Protein AF-A0A3R7DBU4-F1 (afdb_monomer)

Foldseek 3Di:
DDPPPDDDPPDDDDDDDDPVVVVVLCVVCVVVVHDSVVSVVVVVVVVCVVVVNDPPPPPDPPPPDD

pLDDT: mean 82.02, std 20.6, range [38.06, 98.62]

Mean predicted aligned error: 9.41 Å

Nearest PDB structures (foldseek):
  6gts-assembly1_C-2  TM=9.397E-01  e=9.750E-01  Escherichia coli
  5x3t-assembly1_G  TM=6.682E-01  e=1.389E+00  Mycobacterium tuberculosis H37Rv
  6sbx-assembly1_C  TM=6.271E-01  e=2.123E+00  Myxococcus xanthus

Solvent-accessible surface area (backbone atoms only — not comparable to full-atom values): 4474 Å² total; per-residue (Å²): 131,89,78,79,85,68,74,79,90,75,82,83,87,85,81,93,73,56,71,70,56,53,53,50,47,52,49,55,12,53,77,71,76,38,54,54,70,56,39,50,50,51,51,51,52,51,55,31,54,78,67,64,70,54,80,83,85,77,78,72,80,80,74,82,79,130

Secondary structure (DSSP, 8-state):
------------------HHHHHHHHHHHHHTT--HHHHHHHHHHHHHHHTT-S------------

Structure (mmCIF, N/CA/C/O backbone):
data_AF-A0A3R7DBU4-F1
#
_entry.id   AF-A0A3R7DBU4-F1
#
loop_
_atom_site.group_PDB
_atom_site.id
_atom_site.type_symbol
_atom_site.label_atom_id
_atom_site.label_alt_id
_atom_site.label_comp_id
_atom_site.label_asym_id
_atom_site.label_entity_id
_atom_site.label_seq_id
_atom_site.pdbx_PDB_ins_code
_atom_site.Cartn_x
_atom_site.Cartn_y
_atom_site.Cartn_z
_atom_site.occupancy
_atom_site.B_iso_or_equiv
_atom_site.auth_seq_id
_atom_site.auth_comp_id
_atom_site.auth_asym_id
_atom_site.auth_atom_id
_atom_site.pdbx_PDB_model_num
ATOM 1 N N . MET A 1 1 ? -6.066 27.940 10.414 1.00 38.06 1 MET A N 1
ATOM 2 C CA . MET A 1 1 ? -6.392 26.565 9.971 1.00 38.06 1 MET A CA 1
ATOM 3 C C . MET A 1 1 ? -6.097 25.634 11.133 1.00 38.06 1 MET A C 1
ATOM 5 O O . MET A 1 1 ? -5.014 25.786 11.690 1.00 38.06 1 MET A O 1
ATOM 9 N N . PRO A 1 2 ? -7.015 24.748 11.551 1.00 43.00 2 PRO A N 1
ATOM 10 C CA . PRO A 1 2 ? -6.708 23.809 12.620 1.00 43.00 2 PRO A CA 1
ATOM 11 C C . PRO A 1 2 ? -5.606 22.873 12.115 1.00 43.00 2 PRO A C 1
ATOM 13 O O . PRO A 1 2 ? -5.758 22.229 11.075 1.00 43.00 2 PRO A O 1
ATOM 16 N N . LYS A 1 3 ? -4.458 22.875 12.798 1.00 45.66 3 LYS A N 1
ATOM 17 C CA . LYS A 1 3 ? -3.387 21.914 12.550 1.00 45.66 3 LYS A CA 1
ATOM 18 C C . LYS A 1 3 ? -3.891 20.584 13.084 1.00 45.66 3 LYS A C 1
ATOM 20 O O . LYS A 1 3 ? -3.983 20.398 14.289 1.00 45.66 3 LYS A O 1
ATOM 25 N N . ILE A 1 4 ? -4.281 19.690 12.185 1.00 56.16 4 ILE A N 1
ATOM 26 C CA . ILE A 1 4 ? -4.408 18.284 12.542 1.00 56.16 4 ILE A CA 1
ATOM 27 C C . ILE A 1 4 ? -2.964 17.844 12.778 1.00 56.16 4 ILE A C 1
ATOM 29 O O . ILE A 1 4 ? -2.221 17.652 11.816 1.00 56.16 4 ILE A O 1
ATOM 33 N N . GLU A 1 5 ? -2.537 17.803 14.038 1.00 49.34 5 GLU A N 1
ATOM 34 C CA . GLU A 1 5 ? -1.282 17.171 14.440 1.00 49.34 5 GLU A CA 1
ATOM 35 C C . GLU A 1 5 ? -1.439 15.669 14.196 1.00 49.34 5 GLU A C 1
ATOM 37 O O . GLU A 1 5 ? -1.806 14.891 15.067 1.00 49.34 5 GLU A O 1
ATOM 42 N N . GLY A 1 6 ? -1.303 15.270 12.933 1.00 56.16 6 GLY A N 1
ATOM 43 C CA . GLY A 1 6 ? -1.128 13.879 12.575 1.00 56.16 6 GLY A CA 1
ATOM 44 C C . GLY A 1 6 ? 0.337 13.553 12.777 1.00 56.16 6 GLY A C 1
ATOM 45 O O . GLY A 1 6 ? 1.177 14.146 12.096 1.00 56.16 6 GLY A O 1
ATOM 46 N N . ASP A 1 7 ? 0.630 12.629 13.688 1.00 61.31 7 ASP A N 1
ATOM 47 C CA . ASP A 1 7 ? 1.968 12.068 13.835 1.00 61.31 7 ASP A CA 1
ATOM 48 C C . ASP A 1 7 ? 2.550 11.697 12.465 1.00 61.31 7 ASP A C 1
ATOM 50 O O . ASP A 1 7 ? 1.845 11.241 11.549 1.00 61.31 7 ASP A O 1
ATOM 54 N N . ALA A 1 8 ? 3.858 11.912 12.308 1.00 66.56 8 ALA A N 1
ATOM 55 C CA . ALA A 1 8 ? 4.557 11.500 11.104 1.00 66.56 8 ALA A CA 1
ATOM 56 C C . ALA A 1 8 ? 4.317 9.999 10.874 1.00 66.56 8 ALA A C 1
ATOM 58 O O . ALA A 1 8 ? 4.465 9.185 11.783 1.00 66.56 8 ALA A O 1
ATOM 59 N N . LYS A 1 9 ? 3.935 9.627 9.647 1.00 70.69 9 LYS A N 1
ATOM 60 C CA . LYS A 1 9 ? 3.644 8.237 9.259 1.00 70.69 9 LYS A CA 1
ATOM 61 C C . LYS A 1 9 ? 4.946 7.425 9.216 1.00 70.69 9 LYS A C 1
ATOM 63 O O . LYS A 1 9 ? 5.504 7.227 8.141 1.00 70.69 9 LYS A O 1
ATOM 68 N N . ALA A 1 10 ? 5.441 7.029 10.385 1.00 81.06 10 ALA A N 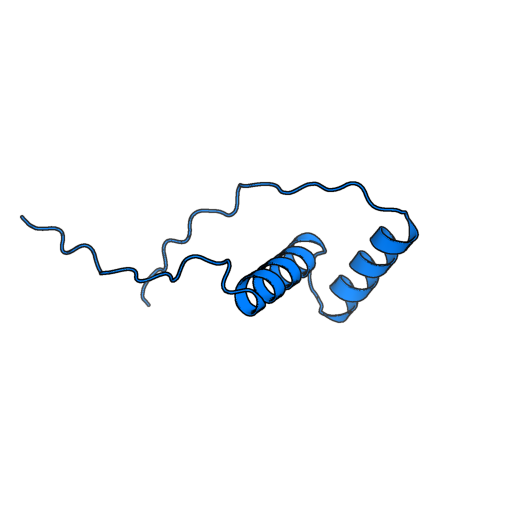1
ATOM 69 C CA . ALA A 1 10 ? 6.722 6.348 10.567 1.00 81.06 10 ALA A CA 1
ATOM 70 C C . ALA A 1 10 ? 6.598 4.814 10.569 1.00 81.06 10 ALA A C 1
ATOM 72 O O . ALA A 1 10 ? 7.581 4.119 10.323 1.00 81.06 10 ALA A O 1
ATOM 73 N N . GLU A 1 11 ? 5.393 4.290 10.804 1.00 85.75 11 GLU A N 1
ATOM 74 C CA . GLU A 1 11 ? 5.139 2.850 10.858 1.00 85.75 11 GLU A CA 1
ATOM 75 C C . GLU A 1 11 ? 5.182 2.202 9.465 1.00 85.75 11 GLU A C 1
ATOM 77 O O . GLU A 1 11 ? 4.581 2.699 8.506 1.00 85.75 11 GLU A O 1
ATOM 82 N N . LEU A 1 12 ? 5.874 1.062 9.359 1.00 89.56 12 LEU A N 1
ATOM 83 C CA . LEU A 1 12 ? 6.072 0.332 8.105 1.00 89.56 12 LEU A CA 1
ATOM 84 C C . LEU A 1 12 ? 5.285 -0.981 8.079 1.00 89.56 12 LEU A C 1
ATOM 86 O O . LEU A 1 12 ? 5.402 -1.821 8.968 1.00 89.56 12 LEU A O 1
ATOM 90 N N . LEU A 1 13 ? 4.551 -1.194 6.986 1.00 87.50 13 LEU A N 1
ATOM 91 C CA . LEU A 1 13 ? 3.941 -2.475 6.639 1.00 87.50 13 LEU A CA 1
ATOM 92 C C . LEU A 1 13 ? 4.647 -3.050 5.408 1.00 87.50 13 LEU A C 1
ATOM 94 O O . LEU A 1 13 ? 4.665 -2.428 4.347 1.00 87.50 13 LEU A O 1
ATOM 98 N N . CYS A 1 14 ? 5.208 -4.252 5.545 1.00 91.50 14 CYS A N 1
ATOM 99 C CA . CYS A 1 14 ? 5.931 -4.948 4.480 1.00 91.50 14 CYS A CA 1
ATOM 100 C C . CYS A 1 14 ? 5.281 -6.306 4.199 1.00 91.50 14 CYS A C 1
ATOM 102 O O . CYS A 1 14 ? 4.960 -7.059 5.116 1.00 91.50 14 CYS A O 1
ATOM 104 N N . THR A 1 15 ? 5.105 -6.661 2.926 1.00 93.19 15 THR A N 1
ATOM 105 C CA . THR A 1 15 ? 4.532 -7.955 2.523 1.00 93.19 15 THR A CA 1
ATOM 106 C C . THR A 1 15 ? 5.251 -8.487 1.290 1.00 93.19 15 THR A C 1
ATOM 108 O O . THR A 1 15 ? 5.584 -7.731 0.378 1.00 93.19 15 THR A O 1
ATOM 111 N N . ARG A 1 16 ? 5.511 -9.800 1.259 1.00 97.50 16 ARG A N 1
ATOM 112 C CA . ARG A 1 16 ? 6.058 -10.465 0.070 1.00 97.50 16 ARG A CA 1
ATOM 113 C C . ARG A 1 16 ? 4.951 -10.635 -0.963 1.00 97.50 16 ARG A C 1
ATOM 115 O O . ARG A 1 16 ? 3.878 -11.130 -0.639 1.00 97.50 16 ARG A O 1
ATOM 122 N N . VAL A 1 17 ? 5.240 -10.269 -2.203 1.00 96.69 1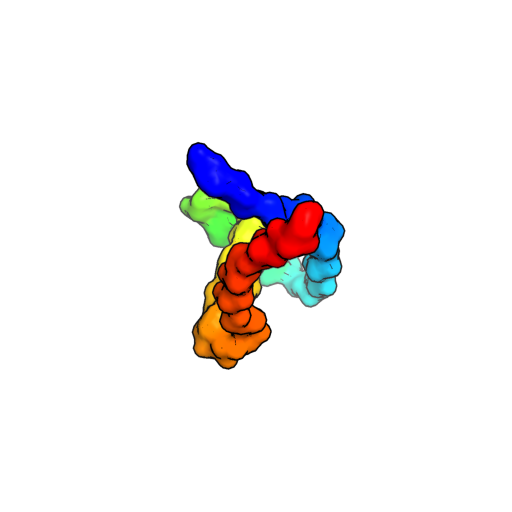7 VAL A N 1
ATOM 123 C CA . VAL A 1 17 ? 4.326 -10.411 -3.339 1.00 96.69 17 VAL A CA 1
ATOM 124 C C . VAL A 1 17 ? 5.064 -11.032 -4.518 1.00 96.69 17 VAL A C 1
ATOM 126 O O . VAL A 1 17 ? 6.293 -10.983 -4.587 1.00 96.69 17 VAL A O 1
ATOM 129 N N . THR A 1 18 ? 4.325 -11.617 -5.457 1.00 98.50 18 THR A N 1
ATOM 130 C CA . THR A 1 18 ? 4.907 -12.065 -6.728 1.00 98.50 18 THR A CA 1
ATOM 131 C C . THR A 1 18 ? 5.294 -10.861 -7.595 1.00 98.50 18 THR A C 1
ATOM 133 O O . THR A 1 18 ? 4.801 -9.746 -7.397 1.00 98.50 18 THR A O 1
ATOM 136 N N . SER A 1 19 ? 6.157 -11.078 -8.592 1.00 98.44 19 SER A N 1
ATOM 137 C CA . SER A 1 19 ? 6.556 -10.034 -9.549 1.00 98.44 19 SER A CA 1
ATOM 138 C C . SER A 1 19 ? 5.356 -9.416 -10.271 1.00 98.44 19 SER A C 1
ATOM 140 O O . SER A 1 19 ? 5.283 -8.200 -10.400 1.00 98.44 19 SER A O 1
ATOM 142 N N . VAL A 1 20 ? 4.378 -10.238 -10.661 1.00 98.56 20 VAL A N 1
ATOM 143 C CA . VAL A 1 20 ? 3.147 -9.791 -11.335 1.00 98.56 20 VAL A CA 1
ATOM 144 C C . VAL A 1 20 ? 2.379 -8.779 -10.484 1.00 98.56 20 VAL A C 1
ATOM 146 O O . VAL A 1 20 ? 1.956 -7.740 -10.987 1.00 98.56 20 VAL A O 1
ATOM 149 N N . ILE A 1 21 ? 2.237 -9.049 -9.184 1.00 98.19 21 ILE A N 1
ATOM 150 C CA . ILE A 1 21 ? 1.552 -8.137 -8.263 1.00 98.19 21 ILE A CA 1
ATOM 151 C C . ILE A 1 21 ? 2.357 -6.850 -8.075 1.00 98.19 21 ILE A C 1
ATOM 153 O O . ILE A 1 21 ? 1.779 -5.766 -8.104 1.00 98.19 21 ILE A O 1
ATOM 157 N N . LYS A 1 22 ? 3.686 -6.945 -7.941 1.00 98.12 22 LYS A N 1
ATOM 158 C CA . LYS A 1 22 ? 4.555 -5.765 -7.835 1.0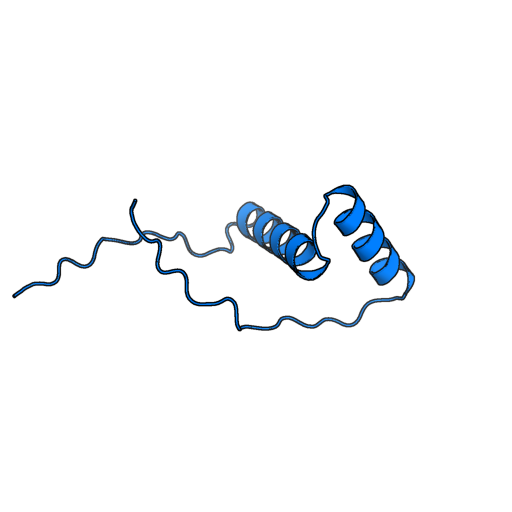0 98.12 22 LYS A CA 1
ATOM 159 C C . LYS A 1 22 ? 4.390 -4.832 -9.041 1.00 98.12 22 LYS A C 1
ATOM 161 O O . LYS A 1 22 ? 4.199 -3.633 -8.854 1.00 98.12 22 LYS A O 1
ATOM 166 N N . GLU A 1 23 ? 4.424 -5.372 -10.257 1.00 98.56 23 GLU A N 1
ATOM 167 C CA . GLU A 1 23 ? 4.268 -4.579 -11.483 1.00 98.56 23 GLU A CA 1
ATOM 168 C C . GLU A 1 23 ? 2.872 -3.962 -11.608 1.00 98.56 23 GLU A C 1
ATOM 170 O O . GLU A 1 23 ? 2.742 -2.808 -12.020 1.00 98.56 23 GLU A O 1
ATOM 175 N N . ALA A 1 24 ? 1.828 -4.693 -11.204 1.00 98.50 24 ALA A N 1
ATOM 176 C CA . ALA A 1 24 ? 0.475 -4.153 -11.162 1.00 98.50 24 ALA A CA 1
ATOM 177 C C . ALA A 1 24 ? 0.393 -2.933 -10.230 1.00 98.50 24 ALA A C 1
ATOM 179 O O . ALA A 1 24 ? -0.053 -1.878 -10.668 1.00 98.50 24 ALA A O 1
ATOM 180 N N . VAL A 1 25 ? 0.912 -3.031 -9.000 1.00 98.06 25 VAL A N 1
ATOM 181 C CA . VAL A 1 25 ? 0.926 -1.911 -8.039 1.00 98.06 25 VAL A CA 1
ATOM 182 C C . VAL A 1 25 ? 1.658 -0.690 -8.603 1.00 98.06 25 VAL A C 1
ATOM 184 O O . VAL A 1 25 ? 1.152 0.423 -8.505 1.00 98.06 25 VAL A O 1
ATOM 187 N N . LEU A 1 26 ? 2.824 -0.883 -9.231 1.00 98.31 26 LEU A N 1
ATOM 188 C CA . LEU A 1 26 ? 3.590 0.217 -9.831 1.00 98.31 26 LEU A CA 1
ATOM 189 C C . LEU A 1 26 ? 2.873 0.866 -11.019 1.00 98.31 26 LEU A C 1
ATOM 191 O O . LEU A 1 26 ? 3.042 2.059 -11.280 1.00 98.31 26 LEU A O 1
ATOM 195 N N . ARG A 1 27 ? 2.116 0.093 -11.802 1.00 98.62 27 ARG A N 1
ATOM 196 C CA . ARG A 1 27 ? 1.312 0.639 -12.896 1.00 98.62 27 ARG A CA 1
ATOM 197 C C . ARG A 1 27 ? 0.153 1.466 -12.349 1.00 98.62 27 ARG A C 1
ATOM 199 O O . ARG A 1 27 ? 0.036 2.621 -12.743 1.00 98.62 27 ARG A O 1
ATOM 206 N N . GLU A 1 28 ? -0.644 0.911 -11.438 1.00 98.56 28 GLU A N 1
ATOM 207 C CA . GLU A 1 28 ? -1.808 1.609 -10.876 1.00 98.56 28 GLU A CA 1
ATOM 208 C C . GLU A 1 28 ? -1.394 2.882 -10.127 1.00 98.56 28 GLU A C 1
ATOM 210 O O . GLU A 1 28 ? -1.971 3.944 -10.354 1.00 98.56 28 GLU A O 1
ATOM 215 N N . SER A 1 29 ? -0.314 2.833 -9.334 1.00 98.31 29 SER A N 1
ATOM 216 C CA . SER A 1 29 ? 0.166 4.027 -8.631 1.00 98.31 29 SER A CA 1
ATOM 217 C C . SER A 1 29 ? 0.554 5.149 -9.602 1.00 98.31 29 SER A C 1
ATOM 219 O O . SER A 1 29 ? 0.207 6.304 -9.375 1.00 98.31 29 SER A O 1
ATOM 221 N N . ARG A 1 30 ? 1.216 4.823 -10.724 1.00 98.19 30 ARG A N 1
ATOM 222 C CA . ARG A 1 30 ? 1.575 5.806 -11.762 1.00 98.19 30 ARG A CA 1
ATOM 223 C C . ARG A 1 30 ? 0.358 6.380 -12.478 1.00 98.19 30 ARG A C 1
ATOM 225 O O . ARG A 1 30 ? 0.355 7.575 -12.752 1.00 98.19 30 ARG A O 1
ATOM 232 N N . MET A 1 31 ? -0.651 5.557 -12.765 1.00 98.19 31 MET A N 1
ATOM 233 C CA . MET A 1 31 ? -1.898 6.008 -13.398 1.00 98.19 31 MET A CA 1
ATOM 234 C C . MET A 1 31 ? -2.624 7.057 -12.547 1.00 98.19 31 MET A C 1
ATOM 236 O O . MET A 1 31 ? -3.214 7.983 -13.095 1.00 98.19 31 MET A O 1
ATOM 240 N N . GLU A 1 32 ? -2.530 6.947 -11.221 1.00 97.62 32 GLU A N 1
ATOM 241 C CA . GLU A 1 32 ? -3.108 7.905 -10.270 1.00 97.62 32 GLU A CA 1
ATOM 242 C C . GLU A 1 32 ? -2.152 9.049 -9.875 1.00 97.62 32 GLU A C 1
ATOM 244 O O . GLU A 1 32 ? -2.519 9.909 -9.077 1.00 97.62 32 GLU A O 1
ATOM 249 N N . GLY A 1 33 ? -0.925 9.083 -10.411 1.00 97.69 33 GLY A N 1
ATOM 250 C CA . GLY A 1 33 ? 0.076 10.096 -10.054 1.00 97.69 33 GLY A CA 1
ATOM 251 C C . GLY A 1 33 ? 0.594 9.982 -8.614 1.00 97.69 33 GLY A C 1
ATOM 252 O O . GLY A 1 33 ? 1.031 10.975 -8.037 1.00 97.69 33 GLY A O 1
ATOM 253 N N . LEU A 1 34 ? 0.541 8.783 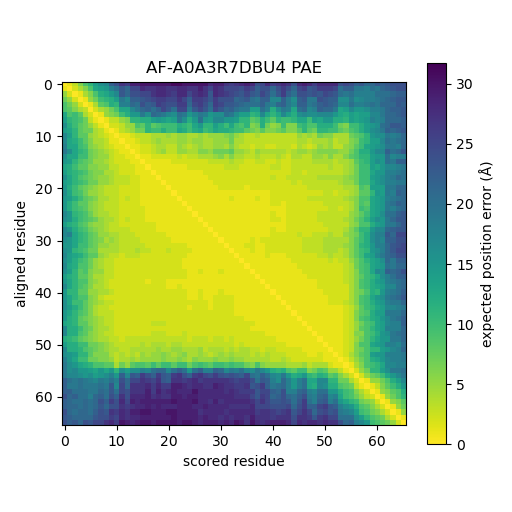-8.028 1.00 97.62 34 LEU A N 1
ATOM 254 C CA . LEU A 1 34 ? 0.936 8.489 -6.652 1.00 97.62 34 LEU A CA 1
ATOM 255 C C . LEU A 1 34 ? 2.219 7.652 -6.597 1.00 97.62 34 LEU A C 1
ATOM 257 O O . LEU A 1 34 ? 2.515 6.832 -7.475 1.00 97.62 34 LEU A O 1
ATOM 261 N N . THR A 1 35 ? 2.961 7.780 -5.497 1.00 96.94 35 THR A N 1
ATOM 262 C CA . THR A 1 35 ? 3.978 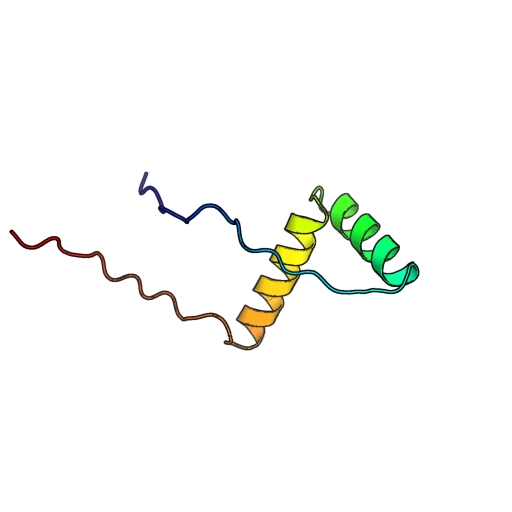6.777 -5.160 1.00 96.94 35 THR A CA 1
ATOM 263 C C . THR A 1 35 ? 3.311 5.448 -4.791 1.00 96.94 35 THR A C 1
ATOM 265 O O . THR A 1 35 ? 2.173 5.412 -4.318 1.00 96.94 35 THR A O 1
ATOM 268 N N . ALA A 1 36 ? 4.028 4.332 -4.949 1.00 96.25 36 ALA A N 1
ATOM 269 C CA . ALA A 1 36 ? 3.509 3.014 -4.572 1.00 96.25 36 ALA A CA 1
ATOM 270 C C . ALA A 1 36 ? 3.071 2.962 -3.096 1.00 96.25 36 ALA A C 1
ATOM 272 O O . ALA A 1 36 ? 2.024 2.400 -2.784 1.00 96.25 36 ALA A O 1
ATOM 273 N N . SER A 1 37 ? 3.832 3.595 -2.197 1.00 93.75 37 SER A N 1
ATOM 274 C CA . SER A 1 37 ? 3.506 3.674 -0.768 1.00 93.75 37 SER A CA 1
ATOM 275 C C . SER A 1 37 ? 2.209 4.441 -0.505 1.00 93.75 37 SER A C 1
ATOM 277 O O . SER A 1 37 ? 1.412 4.036 0.338 1.00 93.75 37 SER A O 1
ATOM 279 N N . GLU A 1 38 ? 1.968 5.543 -1.217 1.00 94.69 38 GLU A N 1
ATOM 280 C CA . GLU A 1 38 ? 0.730 6.316 -1.082 1.00 94.69 38 GLU A CA 1
ATOM 281 C C . GLU A 1 38 ? -0.473 5.564 -1.634 1.00 94.69 38 GLU A C 1
ATOM 283 O O . GLU A 1 38 ? -1.509 5.516 -0.972 1.00 94.69 38 GLU A O 1
ATOM 288 N N . TRP A 1 39 ? -0.317 4.948 -2.804 1.00 97.19 39 TRP A N 1
ATOM 289 C CA . TRP A 1 39 ? -1.368 4.161 -3.435 1.00 97.19 39 TRP A CA 1
ATOM 290 C C . TRP A 1 39 ? -1.764 2.961 -2.564 1.00 97.19 39 TRP A C 1
ATOM 292 O O . TRP A 1 39 ? -2.936 2.793 -2.231 1.00 97.19 39 TRP A O 1
ATOM 302 N N . LEU A 1 40 ? -0.781 2.190 -2.078 1.00 96.19 40 LEU A N 1
ATOM 303 C CA . LEU A 1 40 ? -1.016 1.068 -1.163 1.00 96.19 40 LEU A CA 1
ATOM 304 C C . LEU A 1 40 ? -1.666 1.522 0.145 1.00 96.19 40 LEU A C 1
ATOM 306 O O . LEU A 1 40 ? -2.588 0.874 0.635 1.00 96.19 40 LEU A O 1
ATOM 310 N N . ARG A 1 41 ? -1.231 2.654 0.705 1.00 93.25 41 ARG A N 1
ATOM 311 C CA . ARG A 1 41 ? -1.853 3.219 1.905 1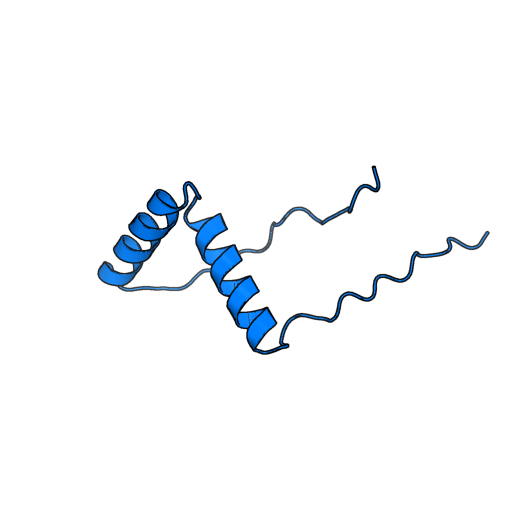.00 93.25 41 ARG A CA 1
ATOM 312 C C . A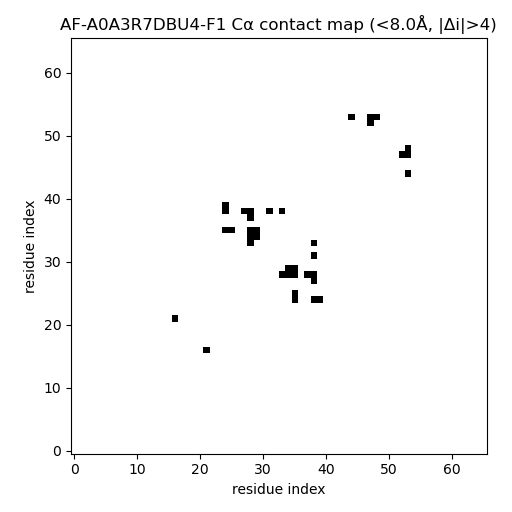RG A 1 41 ? -3.319 3.566 1.656 1.00 93.25 41 ARG A C 1
ATOM 314 O O . ARG A 1 41 ? -4.158 3.256 2.496 1.00 93.25 41 ARG A O 1
ATOM 321 N N . ASN A 1 42 ? -3.632 4.201 0.530 1.00 94.94 42 ASN A N 1
ATOM 322 C CA . ASN A 1 42 ? -5.007 4.551 0.184 1.00 94.94 42 ASN A CA 1
ATOM 323 C C . ASN A 1 42 ? -5.869 3.296 0.012 1.00 94.94 42 ASN A C 1
ATOM 325 O O . ASN A 1 42 ? -6.982 3.258 0.535 1.00 94.94 42 ASN A O 1
ATOM 329 N N . LEU A 1 43 ? -5.330 2.258 -0.635 1.00 95.69 43 LEU A N 1
ATOM 330 C CA . LEU A 1 43 ? -5.985 0.960 -0.778 1.00 95.69 43 LEU A CA 1
ATOM 331 C C . LEU A 1 43 ? -6.295 0.326 0.588 1.00 95.69 43 LEU A C 1
ATOM 333 O O . LEU A 1 43 ? -7.437 -0.047 0.844 1.00 95.69 43 LEU A O 1
ATOM 337 N N . VAL A 1 44 ? -5.309 0.265 1.490 1.00 94.75 44 VAL A N 1
ATOM 338 C CA . VAL A 1 44 ? -5.487 -0.277 2.849 1.00 94.75 44 VAL A CA 1
ATOM 339 C C . VAL A 1 44 ? -6.524 0.530 3.632 1.00 94.75 44 VAL A C 1
ATOM 341 O O . VAL A 1 44 ? -7.418 -0.045 4.244 1.00 94.75 44 VAL A O 1
ATOM 344 N N . VAL A 1 45 ? -6.452 1.864 3.595 1.00 92.94 45 VAL A N 1
ATOM 345 C CA . VAL A 1 45 ? -7.426 2.729 4.282 1.00 92.94 45 VAL A CA 1
ATOM 346 C C . VAL A 1 45 ? -8.835 2.516 3.734 1.00 92.94 45 VAL A C 1
ATOM 348 O O . VAL A 1 45 ? -9.776 2.445 4.523 1.00 92.94 45 VAL A O 1
ATOM 351 N N . LYS A 1 46 ? -8.993 2.415 2.410 1.00 95.06 46 LYS A N 1
ATOM 352 C CA . LYS A 1 46 ? -10.283 2.150 1.766 1.00 95.06 46 LYS A CA 1
ATOM 353 C C . LYS A 1 46 ? -10.875 0.828 2.261 1.00 95.06 46 LYS A C 1
ATOM 355 O O . LYS A 1 46 ? -11.983 0.832 2.789 1.00 95.06 46 LYS A O 1
ATOM 360 N N . GLU A 1 47 ? -10.104 -0.253 2.19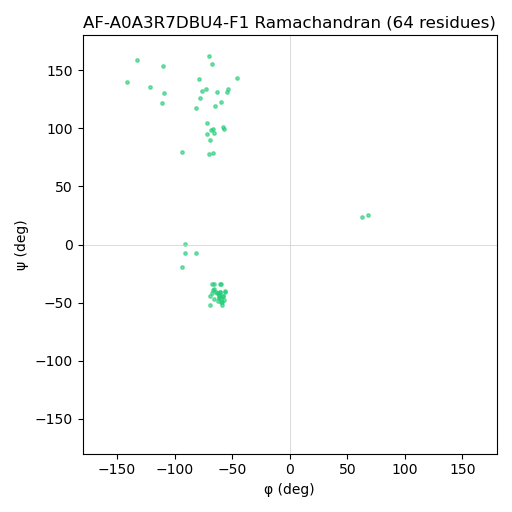6 1.00 97.12 47 GLU A N 1
ATOM 361 C CA . GLU A 1 47 ? -10.528 -1.584 2.641 1.00 97.12 47 GLU A CA 1
ATOM 362 C C . GLU A 1 47 ? -10.907 -1.605 4.134 1.00 97.12 47 GLU A C 1
ATOM 364 O O . GLU A 1 47 ? -11.949 -2.131 4.523 1.00 97.12 47 GLU A O 1
ATOM 369 N N . LEU A 1 48 ? -10.088 -0.995 4.999 1.00 95.31 48 LEU A N 1
ATOM 370 C CA . LEU A 1 48 ? -10.359 -0.954 6.438 1.00 95.31 48 LEU A CA 1
ATOM 371 C C . LEU A 1 48 ? -11.595 -0.107 6.777 1.00 95.31 48 LEU A C 1
ATOM 373 O O . LEU A 1 48 ? -12.318 -0.447 7.714 1.00 95.31 48 LEU A O 1
ATOM 377 N N . LYS A 1 49 ? -11.868 0.972 6.027 1.00 91.19 49 LYS A N 1
ATOM 378 C CA . LYS A 1 49 ? -13.112 1.749 6.166 1.00 91.19 49 LYS A CA 1
ATOM 379 C C . LYS A 1 49 ? -14.329 0.926 5.771 1.00 91.19 49 LYS A C 1
ATOM 381 O O . LYS A 1 49 ? -15.297 0.907 6.524 1.00 91.19 49 LYS A O 1
ATOM 386 N N . GLU A 1 50 ? -14.267 0.243 4.631 1.00 95.69 50 GLU A N 1
ATOM 387 C CA . GLU A 1 50 ? -15.357 -0.608 4.136 1.00 95.69 50 GLU A CA 1
ATOM 388 C C . GLU A 1 50 ? -15.694 -1.728 5.131 1.00 95.69 50 GLU A C 1
ATOM 390 O O . GLU A 1 50 ? -16.861 -2.050 5.336 1.00 95.69 50 GLU A O 1
ATOM 395 N N . ARG A 1 51 ? -14.686 -2.250 5.840 1.00 96.38 51 ARG A N 1
ATOM 396 C CA . ARG A 1 51 ? -14.859 -3.248 6.909 1.00 96.38 51 ARG A CA 1
ATOM 397 C C . ARG A 1 51 ? -15.266 -2.679 8.269 1.00 96.38 51 ARG A C 1
ATOM 399 O O . ARG A 1 51 ? -15.497 -3.455 9.192 1.00 96.38 51 ARG A O 1
ATOM 406 N N . GLY A 1 52 ? -15.289 -1.356 8.443 1.00 92.94 52 GLY A N 1
ATOM 407 C CA . GLY A 1 52 ? -15.469 -0.731 9.758 1.00 92.94 52 GLY A CA 1
ATOM 408 C C . GLY A 1 52 ? -14.346 -1.055 10.756 1.00 92.94 52 GLY A C 1
ATOM 409 O O . GLY A 1 52 ? -14.566 -1.000 11.962 1.00 92.94 52 GLY A O 1
ATOM 410 N N . ALA A 1 53 ? -13.158 -1.414 10.259 1.00 93.75 53 ALA A N 1
ATOM 411 C CA . ALA A 1 53 ? -12.011 -1.858 11.052 1.00 93.75 53 ALA A CA 1
ATOM 412 C C . ALA A 1 53 ? -11.075 -0.711 11.470 1.00 93.75 53 ALA A C 1
ATOM 414 O O . ALA A 1 53 ? -10.141 -0.926 12.241 1.00 93.75 53 ALA A O 1
ATOM 415 N N . LEU A 1 54 ? -11.303 0.508 10.968 1.00 88.19 54 LEU A N 1
ATOM 416 C CA . LEU A 1 54 ? -10.625 1.689 11.496 1.00 88.19 54 LEU A CA 1
ATOM 417 C C . LEU A 1 54 ? -11.295 2.152 12.794 1.00 88.19 54 LEU A C 1
ATOM 419 O O . LEU A 1 54 ? -12.528 2.147 12.875 1.00 88.19 54 LEU A O 1
ATOM 423 N N . PRO A 1 55 ? -10.517 2.627 13.785 1.00 82.94 55 PRO A N 1
ATOM 424 C CA . PRO A 1 55 ? -11.081 3.293 14.947 1.00 82.94 55 PRO A CA 1
ATOM 425 C C . PRO A 1 55 ? -11.988 4.437 14.488 1.00 82.94 55 PRO A C 1
ATOM 427 O O . PRO A 1 55 ? -11.610 5.239 13.630 1.00 82.94 55 PRO A O 1
ATOM 430 N N . LYS A 1 56 ? -13.187 4.541 15.067 1.00 70.44 56 LYS A N 1
ATOM 431 C CA . LYS A 1 56 ? -14.007 5.747 14.926 1.00 70.44 56 LYS A CA 1
ATOM 432 C C . LYS A 1 56 ? -13.258 6.855 15.656 1.00 70.44 56 LYS A C 1
ATOM 434 O O . LYS A 1 56 ? -13.283 6.896 16.882 1.00 70.44 56 LYS A O 1
ATOM 439 N N . VAL A 1 57 ? -12.535 7.703 14.931 1.00 60.94 57 VAL A N 1
ATOM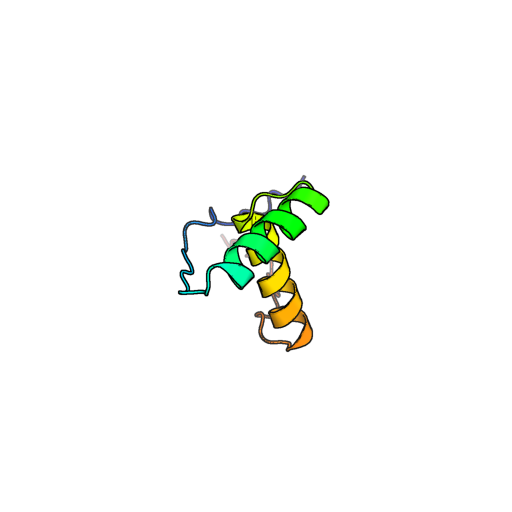 440 C CA . VAL A 1 57 ? -11.825 8.830 15.541 1.00 60.94 57 VAL A CA 1
ATOM 441 C C . VAL A 1 57 ? -12.875 9.836 16.018 1.00 60.94 57 VAL A C 1
ATOM 443 O O . VAL A 1 57 ? -13.306 10.701 15.263 1.00 60.94 57 VAL A O 1
ATOM 446 N N . TYR A 1 58 ? -13.338 9.685 17.259 1.00 44.78 58 TYR A N 1
ATOM 447 C CA . TYR A 1 58 ? -14.015 10.744 18.000 1.00 44.78 58 TYR A CA 1
ATOM 448 C C . TYR A 1 58 ? -12.944 11.454 18.828 1.00 44.78 58 TYR A C 1
ATOM 450 O O . TYR A 1 58 ? -12.737 11.158 20.002 1.00 44.78 58 TYR A O 1
ATOM 458 N N . THR A 1 59 ? -12.190 12.346 18.190 1.00 49.50 59 THR A N 1
ATOM 459 C CA . THR A 1 59 ? -11.304 13.274 18.898 1.00 49.50 59 THR A CA 1
ATOM 460 C C . THR A 1 59 ? -12.174 14.314 19.596 1.00 49.50 59 THR A C 1
ATOM 462 O O . THR A 1 59 ? -12.596 15.293 18.981 1.00 49.50 59 THR A O 1
ATOM 465 N N . PHE A 1 60 ? -12.484 14.079 20.873 1.00 42.47 60 PHE A N 1
ATOM 466 C CA . PHE A 1 60 ? -12.934 15.141 21.770 1.00 42.47 60 PHE A CA 1
ATOM 467 C C . PHE A 1 60 ? -11.773 16.138 21.898 1.00 42.47 60 PHE A C 1
ATOM 469 O O . PHE A 1 60 ? -10.646 15.687 22.120 1.00 42.47 60 PHE A O 1
ATOM 476 N N . PRO A 1 61 ? -11.983 17.457 21.740 1.00 45.84 61 PRO A N 1
ATOM 477 C CA . PRO A 1 61 ? -10.931 18.407 22.057 1.00 45.84 61 PRO A CA 1
ATOM 478 C C . PRO A 1 61 ? -10.592 18.228 23.536 1.00 45.84 61 PRO A C 1
ATOM 480 O O . PRO A 1 61 ? -11.480 18.303 24.390 1.00 45.84 61 PRO A O 1
ATOM 483 N N . SER A 1 62 ? -9.325 17.935 23.829 1.00 54.44 62 SER A N 1
ATOM 484 C CA . SER A 1 62 ? -8.795 18.033 25.179 1.00 54.44 62 SER A CA 1
ATOM 485 C C . SER A 1 62 ? -9.011 19.473 25.624 1.00 54.44 62 SER A C 1
ATOM 487 O O . SER A 1 62 ? -8.306 20.385 25.196 1.00 54.44 62 SER A O 1
ATOM 489 N N . LEU A 1 63 ? -10.042 19.693 26.436 1.00 52.44 63 LEU A N 1
ATOM 490 C CA . LEU A 1 63 ? -10.092 20.863 27.288 1.00 52.44 63 LEU A CA 1
ATOM 491 C C . LEU A 1 63 ? -8.943 20.660 28.270 1.00 52.44 63 LEU A C 1
ATOM 493 O O . LEU A 1 63 ? -9.079 19.905 29.231 1.00 52.44 63 LEU A O 1
ATOM 497 N N . GLU A 1 64 ? -7.790 21.251 27.965 1.00 48.88 64 GLU A N 1
ATOM 498 C CA . GLU A 1 64 ? -6.761 21.488 28.966 1.00 48.88 64 GLU A CA 1
ATOM 499 C C . GLU A 1 64 ? -7.423 22.317 30.064 1.00 48.88 64 GLU A C 1
ATOM 501 O O . GLU A 1 64 ? -7.709 23.505 29.922 1.00 48.88 64 GLU A O 1
ATOM 506 N N . SER A 1 65 ? -7.811 21.623 31.123 1.00 49.94 65 SER A N 1
ATOM 507 C CA . SER A 1 65 ? -8.234 22.225 32.364 1.00 49.94 65 SER A CA 1
ATOM 508 C C . SER A 1 65 ? -6.992 22.663 33.132 1.00 49.94 65 SER A C 1
ATOM 510 O O . SER A 1 65 ? -6.175 21.804 33.466 1.00 49.94 65 SER A O 1
ATOM 512 N N . GLN A 1 66 ? -7.006 23.953 33.490 1.00 38.81 66 GLN A N 1
ATOM 513 C CA . GLN A 1 66 ? -6.213 24.681 34.499 1.00 38.81 66 GLN A CA 1
ATOM 514 C C . GLN A 1 66 ? -5.050 25.525 33.980 1.00 38.81 66 GLN A C 1
ATOM 516 O O . GLN A 1 66 ? -4.045 24.964 33.503 1.00 38.81 66 GLN A O 1
#

Sequence (66 aa):
MPKIEGDAKAELLCTRVTSVIKEAVLRESRMEGLTASEWLRNLVVKELKERGALPKVYTFPSLESQ

Radius of gyration: 16.67 Å; Cα contacts (8 Å, |Δi|>4): 19; chains: 1; bounding box: 22×39×48 Å